Protein AF-A0A0K2U8S5-F1 (afdb_monomer_lite)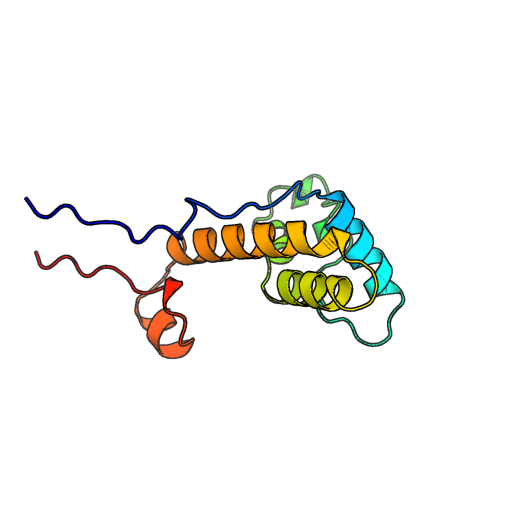

Foldseek 3Di:
DDPPPDPQPCPPDDPLDDADLVLLVVLQVVQVPDPDALLVVRHVCLSDPDPVCPPPPVSVCSSLDPSSLVSLVVVCVVPVVVSPSNSVVSVSVNLNCLLVVLPDCVVCVVVVDPSNHDDDDDD

Organism: Lepeophtheirus salmonis (NCBI:txid72036)

Radius of gyration: 16.68 Å; chains: 1; bounding box: 42×38×39 Å

Secondary structure (DSSP, 8-state):
-----------SS-------HHHHHHHHHHHHTSSS-TTTT--HHHHS--GGGTT-HHHHHHHT-HHHHHHHHHHHHTT-GGGHHHHHHHHHHHHHHHHHT---THHHHHHT-GGG-------

Sequence (123 aa):
MVTGMLLLPRFRSQNMGSPKFAHIRELCNIEITKRTNIARLLTEKCLAPTPLKRTSVQLANVVFHESTEASLEWYADHGYPHLYQTALFIRLIREWWNCLNVKQLIAVVRLRDPSREAISGKS

Structure (mmCIF, N/CA/C/O backbone):
data_AF-A0A0K2U8S5-F1
#
_entry.id   AF-A0A0K2U8S5-F1
#
loop_
_atom_site.group_PDB
_atom_site.id
_atom_site.type_symbol
_atom_site.label_atom_id
_atom_site.label_alt_id
_atom_site.label_comp_id
_atom_site.label_asym_id
_atom_site.label_entity_id
_atom_site.label_seq_id
_atom_site.pdbx_PDB_ins_code
_atom_site.Cartn_x
_atom_site.Cartn_y
_atom_site.Cartn_z
_atom_site.occupancy
_atom_site.B_iso_or_equiv
_atom_site.auth_seq_id
_atom_site.auth_comp_id
_atom_site.auth_asym_id
_atom_site.auth_atom_id
_atom_site.pdbx_PDB_model_num
ATOM 1 N N . MET A 1 1 ? -27.175 -24.119 21.659 1.00 31.67 1 MET A N 1
ATOM 2 C CA . MET A 1 1 ? -25.925 -23.335 21.5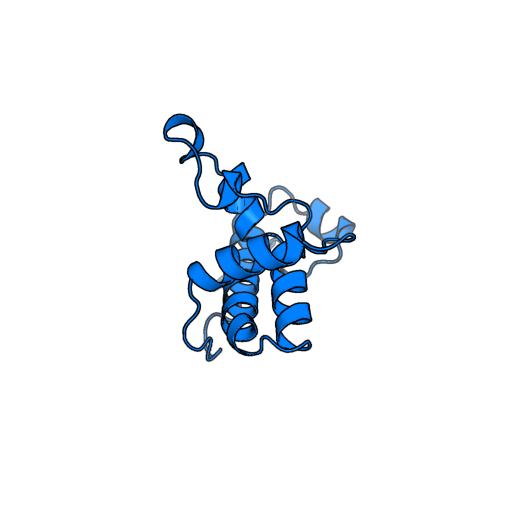67 1.00 31.67 1 MET A CA 1
ATOM 3 C C . MET A 1 1 ? -25.586 -23.193 20.094 1.00 31.67 1 MET A C 1
ATOM 5 O O . MET A 1 1 ? -25.200 -24.178 19.483 1.00 31.67 1 MET A O 1
ATOM 9 N N . VAL A 1 2 ? -25.838 -22.029 19.493 1.00 32.09 2 VAL A N 1
ATOM 10 C CA . VAL A 1 2 ? -25.462 -21.772 18.096 1.00 32.09 2 VAL A CA 1
ATOM 11 C C . VAL A 1 2 ? -24.087 -21.128 18.134 1.00 32.09 2 VAL A C 1
ATOM 13 O O . VAL A 1 2 ? -23.947 -19.976 18.534 1.00 32.09 2 VAL A O 1
ATOM 16 N N . THR A 1 3 ? -23.064 -21.897 17.780 1.00 34.47 3 THR A N 1
ATOM 17 C CA . THR A 1 3 ? -21.730 -21.362 17.516 1.00 34.47 3 THR A CA 1
ATOM 18 C C . THR A 1 3 ? -21.852 -20.466 16.289 1.00 34.47 3 THR A C 1
ATOM 20 O O . THR A 1 3 ? -21.865 -20.951 15.160 1.00 34.47 3 THR A O 1
ATOM 23 N N . GLY A 1 4 ? -22.028 -19.161 16.511 1.00 34.69 4 GLY A N 1
ATOM 24 C CA . GLY A 1 4 ? -21.972 -18.140 15.471 1.00 34.69 4 GLY A CA 1
ATOM 25 C C . GLY A 1 4 ? -20.573 -18.136 14.874 1.00 34.69 4 GLY A C 1
ATOM 26 O O . GLY A 1 4 ? -19.665 -17.487 15.384 1.00 34.69 4 GLY A O 1
ATOM 27 N N . MET A 1 5 ? -20.382 -18.941 13.835 1.00 39.75 5 MET A N 1
ATOM 28 C CA . MET A 1 5 ? -19.138 -19.019 13.096 1.00 39.75 5 MET A CA 1
ATOM 29 C C . MET A 1 5 ? -19.006 -17.710 12.322 1.00 39.75 5 MET A C 1
ATOM 31 O O . MET A 1 5 ? -19.614 -17.533 11.271 1.00 39.75 5 MET A O 1
ATOM 35 N N . LEU A 1 6 ? -18.244 -16.767 12.880 1.00 43.84 6 LEU A N 1
ATOM 36 C CA . LEU A 1 6 ? -17.680 -15.663 12.116 1.00 43.84 6 LEU A CA 1
ATOM 37 C C . LEU A 1 6 ? -17.048 -16.296 10.871 1.00 43.84 6 LEU A C 1
ATOM 39 O O . LEU A 1 6 ? -16.080 -17.052 10.998 1.00 43.84 6 LEU A O 1
ATOM 43 N N . LEU A 1 7 ? -17.601 -16.030 9.684 1.00 49.72 7 LEU A N 1
ATOM 44 C CA . LEU A 1 7 ? -16.909 -16.263 8.419 1.00 49.72 7 LEU A CA 1
ATOM 45 C C . LEU A 1 7 ? -15.764 -15.251 8.369 1.00 49.72 7 LEU A C 1
ATOM 47 O O . LEU A 1 7 ? -15.805 -14.250 7.665 1.00 49.72 7 LEU A O 1
ATOM 51 N N . LEU A 1 8 ? -14.753 -15.484 9.205 1.00 52.97 8 LEU A N 1
ATOM 52 C CA . LEU A 1 8 ? -13.454 -14.872 9.045 1.00 52.97 8 LEU A CA 1
ATOM 53 C C . LEU A 1 8 ? -13.046 -15.132 7.587 1.00 52.97 8 LEU A C 1
ATOM 55 O O . LEU A 1 8 ? -13.291 -16.247 7.099 1.00 52.97 8 LEU A O 1
ATOM 59 N N . PRO A 1 9 ? -12.420 -14.160 6.897 1.00 56.06 9 PRO A N 1
ATOM 60 C CA . PRO A 1 9 ? -11.687 -14.436 5.669 1.00 56.06 9 PRO A CA 1
ATOM 61 C C . PRO A 1 9 ? -10.944 -15.764 5.816 1.00 56.06 9 PRO A C 1
ATOM 63 O O . PRO A 1 9 ? -10.528 -16.112 6.929 1.00 56.06 9 PRO A O 1
ATOM 66 N N . ARG A 1 10 ? -10.798 -16.545 4.741 1.00 58.22 10 ARG A N 1
ATOM 67 C CA . ARG A 1 10 ? -10.053 -17.816 4.786 1.00 58.22 10 ARG A CA 1
ATOM 68 C C . ARG A 1 10 ? -8.552 -17.534 5.010 1.00 58.22 10 ARG A C 1
ATOM 70 O O . ARG A 1 10 ? -7.726 -17.817 4.158 1.00 58.22 10 ARG A O 1
ATOM 77 N N . PHE A 1 11 ? -8.188 -17.008 6.185 1.00 59.62 11 PHE A N 1
ATOM 78 C CA . PHE A 1 11 ? -6.831 -16.759 6.675 1.00 59.62 11 PHE A CA 1
ATOM 79 C C . PHE A 1 11 ? -6.021 -18.046 6.735 1.00 59.62 11 PHE A C 1
ATOM 81 O O . PHE A 1 11 ? -4.794 -18.035 6.696 1.00 59.62 11 PHE A O 1
ATOM 88 N N . ARG A 1 12 ? -6.714 -19.175 6.889 1.00 52.59 12 ARG A N 1
ATOM 89 C CA . ARG A 1 12 ? -6.097 -20.484 6.987 1.00 52.59 12 ARG A CA 1
ATOM 90 C C . ARG A 1 12 ? -5.881 -21.006 5.571 1.00 52.59 12 ARG A C 1
ATOM 92 O O . ARG A 1 12 ? -6.856 -21.341 4.902 1.00 52.59 12 ARG A O 1
ATOM 99 N N . SER A 1 13 ? -4.605 -21.118 5.187 1.00 57.03 13 SER A N 1
ATOM 100 C CA . SER A 1 13 ? -4.019 -21.932 4.094 1.00 57.03 13 SER A CA 1
ATOM 101 C C . SER A 1 13 ? -3.397 -21.194 2.900 1.00 57.03 13 SER A C 1
ATOM 103 O O . SER A 1 13 ? -2.851 -21.869 2.032 1.00 57.03 13 SER A O 1
ATOM 105 N N . GLN A 1 14 ? -3.415 -19.859 2.817 1.00 65.38 14 GLN A N 1
ATOM 106 C CA . GLN A 1 14 ? -2.718 -19.180 1.713 1.00 65.38 14 GLN A CA 1
ATOM 107 C C . GLN A 1 14 ? -1.223 -19.027 2.010 1.00 65.38 14 GLN A C 1
ATOM 109 O O . GLN A 1 14 ? -0.829 -18.338 2.951 1.00 65.38 14 GLN A O 1
ATOM 114 N N . ASN A 1 15 ? -0.383 -19.657 1.186 1.00 72.62 15 ASN A N 1
ATOM 115 C CA . ASN A 1 15 ? 1.045 -19.369 1.160 1.00 72.62 15 ASN A CA 1
ATOM 116 C C . ASN A 1 15 ? 1.243 -17.977 0.544 1.00 72.62 15 ASN A C 1
ATOM 118 O O . ASN A 1 15 ? 1.210 -17.814 -0.671 1.00 72.62 15 ASN A O 1
ATOM 122 N N . MET A 1 16 ? 1.396 -16.970 1.402 1.00 72.81 16 MET A N 1
ATOM 123 C CA . MET A 1 16 ? 1.578 -15.573 0.997 1.00 72.81 16 MET A CA 1
ATOM 124 C C . MET A 1 16 ? 3.040 -15.218 0.711 1.00 72.81 16 MET A C 1
ATOM 126 O O . MET A 1 16 ? 3.341 -14.045 0.529 1.00 72.81 16 MET A O 1
ATOM 130 N N . GLY A 1 17 ? 3.961 -16.187 0.691 1.00 83.94 17 GLY A N 1
ATOM 131 C CA . GLY A 1 17 ? 5.384 -15.915 0.493 1.00 83.94 17 GLY A CA 1
ATOM 132 C C . GLY A 1 17 ? 5.946 -14.943 1.539 1.00 83.94 17 GLY A C 1
ATOM 133 O O . GLY A 1 17 ? 5.745 -15.115 2.740 1.00 83.94 17 GLY A O 1
ATOM 134 N N . SER A 1 18 ? 6.663 -13.917 1.078 1.00 89.62 18 SER A N 1
ATOM 135 C CA . SER A 1 18 ? 7.288 -12.874 1.899 1.00 89.62 18 SER A CA 1
ATOM 136 C C . SER A 1 18 ? 6.844 -11.479 1.428 1.00 89.62 18 SER A C 1
ATOM 138 O O . SER A 1 18 ? 7.574 -10.806 0.691 1.00 89.62 18 SER A O 1
ATOM 140 N N . PRO A 1 19 ? 5.641 -11.012 1.815 1.00 92.25 19 PRO A N 1
ATOM 141 C CA . PRO A 1 19 ? 5.187 -9.670 1.476 1.00 92.25 19 PRO A CA 1
ATOM 142 C C . PRO A 1 19 ? 6.078 -8.624 2.152 1.00 92.25 19 PRO A C 1
ATOM 144 O O . PRO A 1 19 ? 6.407 -8.731 3.334 1.00 92.25 19 PRO A O 1
ATOM 147 N N . LYS A 1 20 ? 6.479 -7.592 1.402 1.00 95.19 20 LYS A N 1
ATOM 148 C CA . LYS A 1 20 ? 7.373 -6.536 1.895 1.00 95.19 20 LYS A CA 1
ATOM 149 C C . LYS A 1 20 ? 6.775 -5.175 1.614 1.00 95.19 20 LYS A C 1
ATOM 151 O O . LYS A 1 20 ? 6.344 -4.889 0.503 1.00 95.19 20 LYS A O 1
ATOM 156 N N . PHE A 1 21 ? 6.870 -4.280 2.593 1.00 94.31 21 PHE A N 1
ATOM 157 C CA . PHE A 1 21 ? 6.475 -2.883 2.403 1.00 94.31 21 PHE A CA 1
ATOM 158 C C . PHE A 1 21 ? 7.288 -2.184 1.296 1.00 94.31 21 PHE A C 1
ATOM 160 O O . PHE A 1 21 ? 6.793 -1.271 0.639 1.00 94.31 21 PHE A O 1
ATOM 167 N N . ALA A 1 22 ? 8.520 -2.644 1.050 1.00 95.94 22 ALA A N 1
ATOM 168 C CA . ALA A 1 22 ? 9.362 -2.166 -0.044 1.00 95.94 22 ALA A CA 1
ATOM 169 C C . ALA A 1 22 ? 8.693 -2.316 -1.424 1.00 95.94 22 ALA A C 1
ATOM 171 O O . ALA A 1 22 ? 8.830 -1.417 -2.245 1.00 95.94 22 ALA A O 1
ATOM 172 N N . HIS A 1 23 ? 7.903 -3.372 -1.644 1.00 96.19 23 HIS A N 1
ATOM 173 C CA . HIS A 1 23 ? 7.178 -3.597 -2.900 1.00 96.19 23 HIS A CA 1
ATOM 174 C C . HIS A 1 23 ? 6.133 -2.505 -3.172 1.00 96.19 23 HIS A C 1
ATOM 176 O O . HIS A 1 23 ? 5.927 -2.103 -4.310 1.00 96.19 23 HIS A O 1
ATOM 182 N N . ILE A 1 24 ? 5.506 -1.962 -2.123 1.00 95.69 24 ILE A N 1
ATOM 183 C CA . ILE A 1 24 ? 4.529 -0.870 -2.256 1.00 95.69 24 ILE A CA 1
ATOM 184 C C . ILE A 1 24 ? 5.241 0.449 -2.598 1.00 95.69 24 ILE A C 1
ATOM 186 O O . ILE A 1 24 ? 4.726 1.259 -3.368 1.00 95.69 24 ILE A O 1
ATOM 190 N N . ARG A 1 25 ? 6.452 0.666 -2.063 1.00 95.75 25 ARG A N 1
ATOM 191 C CA . ARG A 1 25 ? 7.286 1.816 -2.456 1.00 95.75 25 ARG A CA 1
ATOM 192 C C . ARG A 1 25 ? 7.738 1.707 -3.906 1.00 95.75 25 ARG A C 1
ATOM 194 O O . ARG A 1 25 ? 7.666 2.689 -4.635 1.00 95.75 25 ARG A O 1
ATOM 201 N N . GLU A 1 26 ? 8.174 0.519 -4.311 1.00 95.31 26 GLU A N 1
ATOM 202 C CA . GLU A 1 26 ? 8.549 0.215 -5.691 1.00 95.31 26 GLU A CA 1
ATOM 203 C C . GLU A 1 26 ? 7.383 0.485 -6.647 1.00 95.31 26 GLU A C 1
ATOM 205 O O . GLU A 1 26 ? 7.546 1.256 -7.589 1.00 95.31 26 GLU A O 1
ATOM 210 N N . LEU A 1 27 ? 6.189 -0.033 -6.343 1.00 95.31 27 LEU A N 1
ATOM 211 C CA . LEU A 1 27 ? 4.967 0.239 -7.100 1.00 95.31 27 LEU A CA 1
ATOM 212 C C . LEU A 1 27 ? 4.693 1.738 -7.250 1.00 95.31 27 LEU A C 1
ATOM 214 O O . LEU A 1 27 ? 4.448 2.217 -8.355 1.00 95.31 27 LEU A O 1
ATOM 218 N N . CYS A 1 28 ? 4.754 2.485 -6.144 1.00 94.50 28 CYS A N 1
ATOM 219 C CA . CYS A 1 28 ? 4.525 3.926 -6.160 1.00 94.50 28 CYS A CA 1
ATOM 220 C C . CYS A 1 28 ? 5.524 4.636 -7.083 1.00 94.50 28 CYS A C 1
ATOM 222 O O . CYS A 1 28 ? 5.133 5.517 -7.843 1.00 94.50 28 CYS A O 1
ATOM 224 N N . ASN A 1 29 ? 6.796 4.232 -7.066 1.00 93.50 29 ASN A N 1
ATOM 225 C CA . ASN A 1 29 ? 7.816 4.795 -7.948 1.00 93.50 29 ASN A CA 1
ATOM 226 C C . ASN A 1 29 ? 7.565 4.446 -9.419 1.00 93.50 29 ASN A C 1
ATOM 228 O O . ASN A 1 29 ? 7.710 5.314 -10.279 1.00 93.50 29 ASN A O 1
ATOM 232 N N . ILE A 1 30 ? 7.156 3.207 -9.714 1.00 92.00 30 ILE A N 1
ATOM 233 C CA . ILE A 1 30 ? 6.806 2.788 -11.075 1.00 92.00 30 ILE A CA 1
ATOM 234 C C . ILE A 1 30 ? 5.644 3.642 -11.591 1.00 92.00 30 ILE A C 1
ATOM 236 O O . ILE A 1 30 ? 5.759 4.252 -12.654 1.00 92.00 30 ILE A O 1
ATOM 240 N N . GLU A 1 31 ? 4.553 3.753 -10.832 1.00 90.62 31 GLU A N 1
ATOM 241 C CA . GLU A 1 31 ? 3.368 4.500 -11.259 1.00 90.62 31 GLU A CA 1
ATOM 242 C C . GLU A 1 31 ? 3.607 6.010 -11.376 1.00 90.62 31 GLU A C 1
ATOM 244 O O . GLU A 1 31 ? 3.045 6.634 -12.268 1.00 90.62 31 GLU A O 1
ATOM 249 N N . ILE A 1 32 ? 4.472 6.621 -10.559 1.00 87.75 32 ILE A N 1
ATOM 250 C CA . ILE A 1 32 ? 4.813 8.052 -10.705 1.00 87.75 32 ILE A CA 1
ATOM 251 C C . ILE A 1 32 ? 5.374 8.363 -12.101 1.00 87.75 32 ILE A C 1
ATOM 253 O O . ILE A 1 32 ? 5.149 9.450 -12.630 1.00 87.75 32 ILE A O 1
ATOM 257 N N . THR A 1 33 ? 6.081 7.413 -12.718 1.00 83.75 33 THR A N 1
ATOM 258 C CA . THR A 1 33 ? 6.666 7.594 -14.057 1.00 83.75 33 THR A CA 1
ATOM 259 C C . THR A 1 33 ? 5.687 7.322 -15.202 1.00 83.75 33 THR A C 1
ATOM 261 O O . THR A 1 33 ? 5.998 7.609 -16.360 1.00 83.75 33 THR A O 1
ATOM 264 N N . LYS A 1 34 ? 4.505 6.762 -14.917 1.00 83.50 34 LYS A N 1
ATOM 265 C CA . LYS A 1 34 ? 3.508 6.402 -15.930 1.00 83.50 34 LYS A CA 1
ATOM 266 C C . LYS A 1 34 ? 2.483 7.518 -16.111 1.00 83.50 34 LYS A C 1
ATOM 268 O O . LYS A 1 34 ? 2.197 8.310 -15.223 1.00 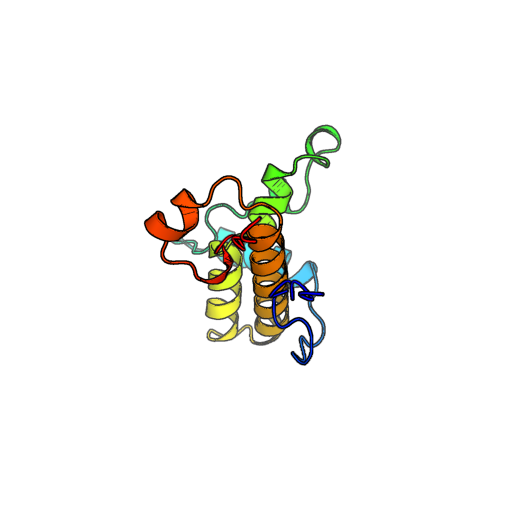83.50 34 LYS A O 1
ATOM 273 N N . ARG A 1 35 ? 1.913 7.578 -17.317 1.00 76.31 35 ARG A N 1
ATOM 274 C CA . ARG A 1 35 ? 0.869 8.553 -17.671 1.00 76.31 35 ARG A CA 1
ATOM 275 C C . ARG A 1 35 ? -0.500 8.180 -17.090 1.00 76.31 35 ARG A C 1
ATOM 277 O O . ARG A 1 35 ? -1.353 9.045 -16.922 1.00 76.31 35 ARG A O 1
ATOM 284 N N . THR A 1 36 ? -0.712 6.895 -16.825 1.00 80.00 36 THR A N 1
ATOM 285 C CA . THR A 1 36 ? -1.955 6.324 -16.303 1.00 80.00 36 THR A CA 1
ATOM 286 C C . THR A 1 36 ? -1.621 5.384 -15.158 1.00 80.00 36 THR A C 1
ATOM 288 O O . THR A 1 36 ? -0.865 4.431 -15.352 1.00 80.00 36 THR A O 1
ATOM 291 N N . ASN A 1 37 ? -2.204 5.650 -13.989 1.00 86.56 37 ASN A N 1
ATOM 292 C CA . ASN A 1 37 ? -1.864 4.973 -12.741 1.00 86.56 37 ASN A CA 1
ATOM 293 C C . ASN A 1 37 ? -3.083 4.193 -12.261 1.00 86.56 37 ASN A C 1
ATOM 295 O O . ASN A 1 37 ? -4.175 4.762 -12.158 1.00 86.56 37 ASN A O 1
ATOM 299 N N . ILE A 1 38 ? -2.896 2.909 -11.970 1.00 89.44 38 ILE A N 1
ATOM 300 C CA . ILE A 1 38 ? -3.957 2.031 -11.477 1.00 89.44 38 ILE A CA 1
ATOM 301 C C . ILE A 1 38 ? -4.223 2.384 -10.008 1.00 89.44 38 ILE A C 1
ATOM 303 O O . ILE A 1 38 ? -5.366 2.632 -9.621 1.00 89.44 38 ILE A O 1
ATOM 307 N N . ALA A 1 39 ? -3.169 2.551 -9.204 1.00 90.31 39 ALA A N 1
ATOM 308 C CA . ALA A 1 39 ? -3.252 2.954 -7.804 1.00 90.31 39 ALA A CA 1
ATOM 309 C C . ALA A 1 39 ? -3.190 4.483 -7.627 1.00 90.31 39 ALA A C 1
ATOM 311 O O . ALA A 1 39 ? -2.413 5.004 -6.835 1.00 90.31 39 ALA A O 1
ATOM 312 N N . ARG A 1 40 ? -4.084 5.234 -8.291 1.00 87.62 40 ARG A N 1
ATOM 313 C CA . ARG A 1 40 ? -4.100 6.721 -8.289 1.00 87.62 40 ARG A CA 1
ATOM 314 C C . ARG A 1 40 ? -4.091 7.383 -6.899 1.00 87.62 40 ARG A C 1
ATOM 316 O O . ARG A 1 40 ? -3.696 8.539 -6.769 1.00 87.62 40 ARG A O 1
ATOM 323 N N . LEU A 1 41 ? -4.585 6.692 -5.872 1.00 90.31 41 LEU A N 1
ATOM 324 C CA . LEU A 1 41 ? -4.614 7.197 -4.496 1.00 90.31 41 LEU A CA 1
ATOM 325 C C . LEU A 1 41 ? -3.273 7.013 -3.771 1.00 90.31 41 LEU A C 1
ATOM 327 O O . LEU A 1 41 ? -2.981 7.763 -2.837 1.00 90.31 41 LEU A O 1
ATOM 331 N N . LEU A 1 42 ? -2.470 6.031 -4.188 1.00 92.94 42 LEU A N 1
ATOM 332 C CA . LEU A 1 42 ? -1.188 5.711 -3.585 1.00 92.94 42 LEU A CA 1
ATOM 333 C C . LEU A 1 42 ? -0.185 6.815 -3.920 1.00 92.94 42 LEU A C 1
ATOM 335 O O . LEU A 1 42 ? 0.221 7.005 -5.060 1.00 92.94 42 LEU A O 1
ATOM 339 N N . THR A 1 43 ? 0.202 7.566 -2.897 1.00 91.44 43 THR A N 1
ATOM 340 C CA . THR A 1 43 ? 1.183 8.647 -3.015 1.00 91.44 43 THR A CA 1
ATOM 341 C C . THR A 1 43 ? 2.260 8.481 -1.959 1.00 91.44 43 THR A C 1
ATOM 343 O O . THR A 1 43 ? 2.074 7.772 -0.967 1.00 91.44 43 THR A O 1
ATOM 346 N N . GLU A 1 44 ? 3.367 9.205 -2.106 1.00 91.38 44 GLU A N 1
ATOM 347 C CA . GLU A 1 44 ? 4.455 9.204 -1.124 1.00 91.38 44 GLU A CA 1
ATOM 348 C C . GLU A 1 44 ? 3.970 9.547 0.296 1.00 91.38 44 GLU A C 1
ATOM 350 O O . GLU A 1 44 ? 4.430 8.966 1.275 1.00 91.38 44 GLU A O 1
ATOM 355 N N . LYS A 1 45 ? 2.942 10.395 0.422 1.00 91.69 45 LYS A N 1
ATOM 356 C CA . LYS A 1 45 ? 2.325 10.755 1.712 1.00 91.69 45 LYS A CA 1
ATOM 357 C C . LYS A 1 45 ? 1.698 9.561 2.437 1.00 91.69 45 LYS A C 1
ATOM 359 O O . LYS A 1 45 ? 1.584 9.594 3.659 1.00 91.69 45 LYS A O 1
ATOM 364 N N . CYS A 1 46 ? 1.269 8.537 1.702 1.00 91.69 46 CYS A N 1
ATOM 365 C CA . CYS A 1 46 ? 0.745 7.291 2.263 1.00 91.69 46 CYS A CA 1
ATOM 366 C C . CYS A 1 46 ? 1.875 6.381 2.766 1.00 91.69 46 CYS A C 1
ATOM 368 O O . CYS A 1 46 ? 1.676 5.633 3.718 1.00 91.69 46 CYS A O 1
ATOM 370 N N . LEU A 1 47 ? 3.054 6.456 2.141 1.00 92.94 47 LEU A N 1
ATOM 371 C CA . LEU A 1 47 ? 4.211 5.603 2.432 1.00 92.94 47 LEU A CA 1
ATOM 372 C C . LEU A 1 47 ? 5.137 6.187 3.504 1.00 92.94 47 LEU A C 1
ATOM 374 O O . LEU A 1 47 ? 5.759 5.444 4.262 1.00 92.94 47 LEU A O 1
ATOM 378 N N . ALA A 1 48 ? 5.219 7.513 3.554 1.00 92.38 48 ALA A N 1
ATOM 379 C CA . ALA A 1 48 ? 6.010 8.295 4.489 1.00 92.38 48 ALA A CA 1
ATOM 380 C C . ALA A 1 48 ? 5.154 9.451 5.046 1.00 92.38 48 ALA A C 1
ATOM 382 O O . ALA A 1 48 ? 5.351 10.617 4.691 1.00 92.38 48 ALA A O 1
ATOM 383 N N . PRO A 1 49 ? 4.150 9.152 5.894 1.00 91.62 49 PRO A N 1
ATOM 384 C CA . PRO A 1 49 ? 3.317 10.187 6.486 1.00 91.62 49 PRO A CA 1
ATOM 385 C C . PRO A 1 49 ? 4.138 11.079 7.424 1.00 91.62 49 PRO A C 1
ATOM 387 O O . PRO A 1 49 ? 5.018 10.615 8.149 1.00 91.62 49 PRO A O 1
ATOM 390 N N . THR A 1 50 ? 3.805 12.370 7.465 1.00 92.69 50 THR A N 1
ATOM 391 C CA . THR A 1 50 ? 4.396 13.299 8.438 1.00 92.69 50 THR A CA 1
ATOM 392 C C . THR A 1 50 ? 4.024 12.892 9.871 1.00 92.69 50 THR A C 1
ATOM 394 O O . THR A 1 50 ? 2.997 12.233 10.064 1.00 92.69 50 THR A O 1
ATOM 397 N N . PRO A 1 51 ? 4.775 13.315 10.908 1.00 93.25 51 PRO A N 1
ATOM 398 C CA . PRO A 1 51 ? 4.482 12.944 12.296 1.00 93.25 51 PRO A CA 1
ATOM 399 C C . PRO A 1 51 ? 3.029 13.209 12.716 1.00 93.25 51 PRO A C 1
ATOM 401 O O . PRO A 1 51 ? 2.403 12.358 13.343 1.00 93.25 51 PRO A O 1
ATOM 404 N N . LEU A 1 52 ? 2.461 14.337 12.277 1.00 91.19 52 LEU A N 1
ATOM 405 C CA . LEU A 1 52 ? 1.064 14.710 12.533 1.00 91.19 52 LEU A CA 1
ATOM 406 C C . LEU A 1 52 ? 0.048 13.804 11.823 1.00 91.19 52 LEU A C 1
ATOM 408 O O . LEU A 1 52 ? -1.079 13.657 12.283 1.00 91.19 52 LEU A O 1
ATOM 412 N N . LYS A 1 53 ? 0.426 13.206 10.689 1.00 90.25 53 LYS A N 1
ATOM 413 C CA . LYS A 1 53 ? -0.444 12.351 9.874 1.00 90.25 53 LYS A CA 1
ATOM 414 C C . LYS A 1 53 ? -0.184 10.857 10.066 1.00 90.25 53 LYS A C 1
ATOM 416 O O . LYS A 1 53 ? -0.919 10.059 9.489 1.00 90.25 53 LYS A O 1
ATOM 421 N N . ARG A 1 54 ? 0.796 10.454 10.887 1.00 90.81 54 ARG A N 1
ATOM 422 C CA . ARG A 1 54 ? 1.154 9.035 11.092 1.00 90.81 54 ARG A CA 1
ATOM 423 C C . ARG A 1 54 ? 0.002 8.190 11.642 1.00 90.81 54 ARG A C 1
ATOM 425 O O . ARG A 1 54 ? -0.047 6.994 11.403 1.00 90.81 54 ARG A O 1
ATOM 432 N N . THR A 1 55 ? -0.913 8.811 12.385 1.00 92.62 55 THR A N 1
ATOM 433 C CA . THR A 1 55 ? -2.100 8.170 12.974 1.00 92.62 55 THR A CA 1
ATOM 434 C C . THR A 1 55 ? -3.328 8.253 12.065 1.00 92.62 55 THR A C 1
ATOM 436 O O . THR A 1 55 ? -4.424 7.852 12.455 1.00 92.62 55 THR A O 1
ATOM 439 N N . SER A 1 56 ? -3.179 8.777 10.844 1.00 94.25 56 SER A N 1
ATOM 440 C CA . SER A 1 56 ? -4.285 8.896 9.903 1.00 94.25 56 SER A CA 1
ATOM 441 C C . SER A 1 56 ? -4.682 7.526 9.358 1.00 94.25 56 SER A C 1
ATOM 443 O O . SER A 1 56 ? -4.022 6.968 8.481 1.00 94.25 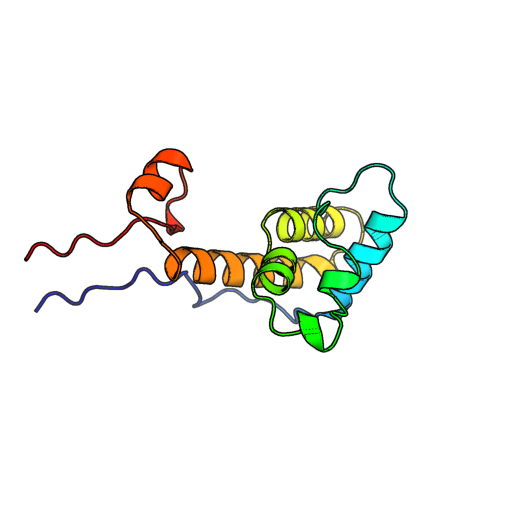56 SER A O 1
ATOM 445 N N . VAL A 1 57 ? -5.832 7.030 9.817 1.00 91.06 57 VAL A N 1
ATOM 446 C CA . VAL A 1 57 ? -6.454 5.806 9.288 1.00 91.06 57 VAL A CA 1
ATOM 447 C C . VAL A 1 57 ? -6.710 5.925 7.787 1.00 91.06 57 VAL A C 1
ATOM 449 O O . VAL A 1 57 ? -6.574 4.946 7.068 1.00 91.06 57 VAL A O 1
ATOM 452 N N . GLN A 1 58 ? -7.024 7.125 7.290 1.00 91.62 58 GLN A N 1
ATOM 453 C CA . GLN A 1 58 ? -7.250 7.350 5.861 1.00 91.62 58 GLN A CA 1
ATOM 454 C C . GLN A 1 58 ? -5.994 7.069 5.027 1.00 91.62 58 GLN A C 1
ATOM 456 O O . GLN A 1 58 ? -6.088 6.397 4.005 1.00 91.62 58 GLN A O 1
ATOM 461 N N . LEU A 1 59 ? -4.816 7.520 5.473 1.00 93.75 59 LEU A N 1
ATOM 462 C CA . LEU A 1 59 ? -3.564 7.253 4.755 1.00 93.75 59 LEU A CA 1
ATOM 463 C C . LEU A 1 59 ? -3.205 5.766 4.770 1.00 93.75 59 LEU A C 1
ATOM 465 O O . LEU A 1 59 ? -2.835 5.227 3.730 1.00 93.75 59 LEU A O 1
ATOM 469 N N . ALA A 1 60 ? -3.381 5.094 5.910 1.00 93.31 60 ALA A N 1
ATOM 470 C CA . ALA A 1 60 ? -3.189 3.648 5.998 1.00 93.31 60 ALA A CA 1
ATOM 471 C C . ALA A 1 60 ? -4.188 2.891 5.106 1.00 93.31 60 ALA A C 1
ATOM 473 O O . ALA A 1 60 ? -3.816 1.961 4.398 1.00 93.31 60 ALA A O 1
ATOM 474 N N . ASN A 1 61 ? -5.449 3.326 5.074 1.00 93.12 61 ASN A N 1
ATOM 475 C CA . ASN A 1 61 ? -6.494 2.695 4.275 1.00 93.12 61 ASN A CA 1
ATOM 476 C C . ASN A 1 61 ? -6.186 2.735 2.771 1.00 93.12 61 ASN A C 1
ATOM 478 O O . ASN A 1 61 ? -6.519 1.786 2.068 1.00 93.12 61 ASN A O 1
ATOM 482 N N . VAL A 1 62 ? -5.531 3.795 2.290 1.00 94.31 62 VAL A N 1
ATOM 483 C CA . VAL A 1 62 ? -5.090 3.910 0.892 1.00 94.31 62 VAL A CA 1
ATOM 484 C C . VAL A 1 62 ? -4.025 2.870 0.536 1.00 94.31 62 VAL A C 1
ATOM 486 O O . VAL A 1 62 ? -4.082 2.290 -0.547 1.00 94.31 62 VAL A O 1
ATOM 489 N N . VAL A 1 63 ? -3.082 2.588 1.441 1.00 95.12 63 VAL A N 1
ATOM 490 C CA . VAL A 1 63 ? -2.045 1.562 1.216 1.00 95.12 63 VAL A CA 1
ATOM 491 C C . VAL A 1 63 ? -2.687 0.210 0.927 1.00 95.12 63 VAL A C 1
ATOM 493 O O . VAL A 1 63 ? -2.282 -0.473 -0.004 1.00 95.12 63 VAL A O 1
ATOM 496 N N . PHE A 1 64 ? -3.736 -0.142 1.667 1.00 94.25 64 PHE A N 1
ATOM 497 C CA . PHE A 1 64 ? -4.430 -1.415 1.499 1.00 94.25 64 PHE A CA 1
ATOM 498 C C . PHE A 1 64 ? -5.607 -1.350 0.511 1.00 94.25 64 PHE A C 1
ATOM 500 O O . PHE A 1 64 ? -6.479 -2.207 0.573 1.00 94.25 64 PHE A O 1
ATOM 507 N N . HIS A 1 65 ? -5.757 -0.286 -0.279 1.00 93.75 65 HIS A N 1
ATOM 508 C CA . HIS A 1 65 ? -6.937 -0.085 -1.128 1.00 93.75 65 HIS A CA 1
ATOM 509 C C . HIS A 1 65 ? -6.981 -1.087 -2.296 1.00 93.75 65 HIS A C 1
ATOM 511 O O . HIS A 1 65 ? -5.935 -1.501 -2.788 1.00 93.75 65 HIS A O 1
ATOM 517 N N . GLU A 1 66 ? -8.180 -1.413 -2.790 1.00 91.62 66 GLU A N 1
ATOM 518 C CA . GLU A 1 66 ? -8.399 -2.349 -3.914 1.00 91.62 66 GLU A CA 1
ATOM 519 C C . GLU A 1 66 ? -7.625 -1.936 -5.178 1.00 91.62 66 GLU A C 1
ATOM 521 O O . GLU A 1 66 ? -7.083 -2.767 -5.895 1.00 91.62 66 GLU A O 1
ATOM 526 N N . SER A 1 67 ? -7.479 -0.630 -5.424 1.00 94.62 67 SER A N 1
ATOM 527 C CA . SER A 1 67 ? -6.654 -0.128 -6.534 1.00 94.62 67 SER A CA 1
ATOM 528 C C . SER A 1 67 ? -5.162 -0.439 -6.369 1.00 94.62 67 SER A C 1
ATOM 530 O O . SER A 1 67 ? -4.457 -0.606 -7.358 1.00 94.62 67 SER A O 1
ATOM 532 N N . THR A 1 68 ? -4.668 -0.472 -5.128 1.00 95.75 68 THR A N 1
ATOM 533 C CA . THR A 1 68 ? -3.270 -0.800 -4.821 1.00 95.75 68 THR A CA 1
ATOM 534 C C . THR A 1 68 ? -3.027 -2.293 -4.998 1.00 95.75 68 THR A C 1
ATOM 536 O O . THR A 1 68 ? -2.023 -2.673 -5.589 1.00 95.75 68 THR A O 1
ATOM 539 N N . GLU A 1 69 ? -3.970 -3.130 -4.556 1.00 95.56 69 GLU A N 1
ATOM 540 C CA . GLU A 1 69 ? -3.979 -4.570 -4.844 1.00 95.56 69 GLU A CA 1
ATOM 541 C C . GLU A 1 69 ? -3.952 -4.836 -6.355 1.00 95.56 69 GLU A C 1
ATOM 543 O O . GLU A 1 69 ? -3.031 -5.492 -6.836 1.00 95.56 69 GLU A O 1
ATOM 548 N N . ALA A 1 70 ? -4.903 -4.264 -7.101 1.00 95.38 70 ALA A N 1
ATOM 549 C CA . ALA A 1 70 ? -5.022 -4.460 -8.544 1.00 95.38 70 ALA A CA 1
ATOM 550 C C . ALA A 1 70 ? -3.772 -3.994 -9.302 1.00 95.38 70 ALA A C 1
ATOM 552 O O . ALA A 1 70 ? -3.365 -4.616 -10.278 1.00 95.38 70 ALA A O 1
ATOM 553 N N . SER A 1 71 ? -3.140 -2.908 -8.848 1.00 95.75 71 SER A N 1
ATOM 554 C CA . SER A 1 71 ? -1.882 -2.442 -9.429 1.00 95.75 71 SER A CA 1
ATOM 555 C C . SER A 1 71 ? -0.742 -3.434 -9.169 1.00 95.75 71 SER A C 1
ATOM 557 O O . SER A 1 71 ? -0.039 -3.808 -10.105 1.00 95.75 71 SER A O 1
ATOM 559 N N . LEU A 1 72 ? -0.583 -3.937 -7.936 1.00 96.38 72 LEU A N 1
ATOM 560 C CA . LEU A 1 72 ? 0.433 -4.956 -7.632 1.00 96.38 72 LEU A CA 1
ATOM 561 C C . LEU A 1 72 ? 0.235 -6.237 -8.446 1.00 96.38 72 LEU A C 1
ATOM 563 O O . LEU A 1 72 ? 1.218 -6.794 -8.926 1.00 96.38 72 LEU A O 1
ATOM 567 N N . GLU A 1 73 ? -1.008 -6.698 -8.588 1.00 96.25 73 GLU A N 1
ATOM 568 C CA . GLU A 1 73 ? -1.349 -7.874 -9.393 1.00 96.25 73 GLU A CA 1
ATOM 569 C C . GLU A 1 73 ? -1.013 -7.637 -10.870 1.00 96.25 73 GLU A C 1
ATOM 571 O O . GLU A 1 73 ? -0.293 -8.428 -11.474 1.00 96.25 73 GLU A O 1
ATOM 576 N N . TR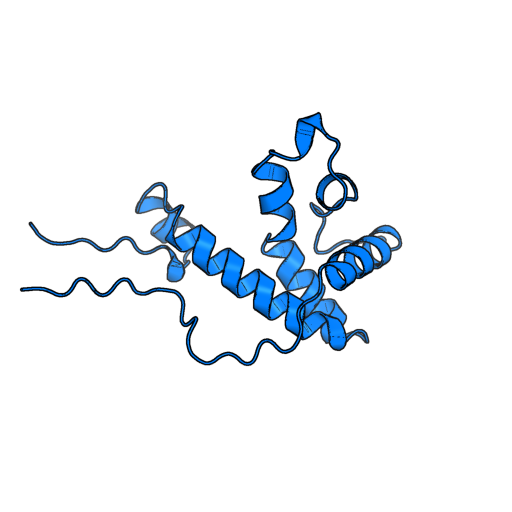P A 1 74 ? -1.405 -6.484 -11.420 1.00 95.94 74 TRP A N 1
ATOM 577 C CA . TRP A 1 74 ? -1.089 -6.135 -12.802 1.00 95.94 74 TRP A CA 1
ATOM 578 C C . TRP A 1 74 ? 0.421 -6.099 -13.055 1.00 95.94 74 TRP A C 1
ATOM 580 O O . TRP A 1 74 ? 0.900 -6.723 -13.997 1.00 95.94 74 TRP A O 1
ATOM 590 N N . TYR A 1 75 ? 1.206 -5.419 -12.215 1.00 95.44 75 TYR A N 1
ATOM 591 C CA . TYR A 1 75 ? 2.660 -5.362 -12.409 1.00 95.44 75 TYR A CA 1
ATOM 592 C C . TYR A 1 75 ? 3.346 -6.706 -12.159 1.00 95.44 75 TYR A C 1
ATOM 594 O O . TYR A 1 75 ? 4.366 -6.982 -12.796 1.00 95.44 75 TYR A O 1
ATOM 602 N N . ALA A 1 76 ? 2.787 -7.560 -11.298 1.00 96.00 76 ALA A N 1
ATOM 603 C CA . ALA A 1 76 ? 3.275 -8.924 -11.140 1.00 96.00 76 ALA A CA 1
ATOM 604 C C . ALA A 1 76 ? 3.204 -9.716 -12.449 1.00 96.00 76 ALA A C 1
ATOM 606 O O . ALA A 1 76 ? 4.188 -10.359 -12.821 1.00 96.00 76 ALA A O 1
ATOM 607 N N . ASP A 1 77 ? 2.104 -9.571 -13.187 1.00 96.56 77 ASP A N 1
ATOM 608 C CA . ASP A 1 77 ? 1.915 -10.197 -14.499 1.00 96.56 77 ASP A CA 1
ATOM 609 C C . ASP A 1 77 ? 2.731 -9.517 -15.617 1.00 96.56 77 ASP A C 1
ATOM 611 O O . ASP A 1 77 ? 2.963 -10.107 -16.671 1.00 96.56 77 ASP A O 1
ATOM 615 N N . HIS A 1 78 ? 3.212 -8.289 -15.390 1.00 94.69 78 HIS A N 1
ATOM 616 C CA . HIS A 1 78 ? 3.909 -7.458 -16.382 1.00 94.69 78 HIS A CA 1
ATOM 617 C C . HIS A 1 78 ? 5.370 -7.164 -16.000 1.00 94.69 78 HIS A C 1
ATOM 619 O O . HIS A 1 78 ? 5.860 -6.044 -16.154 1.00 94.69 78 HIS A O 1
ATOM 625 N N . GLY A 1 79 ? 6.087 -8.186 -15.524 1.00 93.56 79 GLY A N 1
ATOM 626 C CA . GLY A 1 79 ? 7.547 -8.147 -15.366 1.00 93.56 79 GLY A CA 1
ATOM 627 C C . GLY A 1 79 ? 8.065 -7.926 -13.944 1.00 93.56 79 GLY A C 1
ATOM 628 O O . GLY A 1 79 ? 9.279 -7.893 -13.758 1.00 93.56 79 GLY A O 1
ATOM 629 N N . TYR A 1 80 ? 7.185 -7.839 -12.941 1.00 95.62 80 TYR A N 1
ATOM 630 C CA . TYR A 1 80 ? 7.557 -7.688 -11.527 1.00 95.62 80 TYR A CA 1
ATOM 631 C C . TYR A 1 80 ? 6.936 -8.787 -10.641 1.00 95.62 80 TYR A C 1
ATOM 633 O O . TYR A 1 80 ? 6.232 -8.481 -9.674 1.00 95.62 80 TYR A O 1
ATOM 641 N N . PRO A 1 81 ? 7.171 -10.084 -10.923 1.00 95.00 81 PRO A N 1
ATOM 642 C CA . PRO A 1 81 ? 6.448 -11.195 -10.289 1.00 95.00 81 PRO A CA 1
ATOM 643 C C . PRO A 1 81 ? 6.583 -11.234 -8.757 1.00 95.00 81 PRO A C 1
ATOM 645 O O . PRO A 1 81 ? 5.703 -11.736 -8.058 1.00 95.00 81 PRO A O 1
ATOM 648 N N . HIS A 1 82 ? 7.653 -10.658 -8.198 1.00 94.56 82 HIS A N 1
ATOM 649 C CA . HIS A 1 82 ? 7.861 -10.551 -6.750 1.00 94.56 82 HIS A CA 1
ATOM 650 C C . HIS A 1 82 ? 6.840 -9.653 -6.039 1.00 94.56 82 HIS A C 1
ATOM 652 O O . HIS A 1 82 ? 6.749 -9.718 -4.811 1.00 94.56 82 HIS A O 1
ATOM 658 N N . LEU A 1 83 ? 6.066 -8.840 -6.765 1.00 95.81 83 LEU A N 1
ATOM 659 C CA . LEU A 1 83 ? 4.991 -8.015 -6.207 1.00 95.81 83 LEU A CA 1
ATOM 660 C C . LEU A 1 83 ? 3.747 -8.841 -5.845 1.00 95.81 83 LEU A C 1
ATOM 662 O O . LEU A 1 83 ? 3.013 -8.457 -4.929 1.00 95.81 83 LEU A O 1
ATOM 666 N N . TYR A 1 84 ? 3.549 -10.005 -6.476 1.00 95.06 84 TYR A N 1
ATOM 667 C CA . TYR A 1 84 ? 2.340 -10.826 -6.332 1.00 95.06 84 TYR A CA 1
ATOM 668 C C . TYR A 1 84 ? 2.043 -11.214 -4.879 1.00 95.06 84 TYR A C 1
ATOM 670 O O . TYR A 1 84 ? 0.932 -11.050 -4.380 1.00 95.06 84 TYR A O 1
ATOM 678 N N . GLN A 1 85 ? 3.072 -11.639 -4.143 1.00 93.44 85 GLN A N 1
ATOM 679 C CA . GLN A 1 85 ? 2.964 -11.984 -2.720 1.00 93.44 85 GLN A CA 1
ATOM 680 C C . GLN A 1 85 ? 2.423 -10.825 -1.862 1.00 93.44 85 GLN A C 1
ATOM 682 O O . GLN A 1 85 ? 1.722 -11.036 -0.876 1.00 93.44 85 GLN A O 1
ATOM 687 N N . THR A 1 86 ? 2.721 -9.578 -2.245 1.00 95.50 86 THR A N 1
ATOM 688 C CA . THR A 1 86 ? 2.209 -8.388 -1.546 1.00 95.50 86 THR A CA 1
ATOM 689 C C . THR A 1 86 ? 0.793 -8.044 -1.982 1.00 95.50 86 THR A C 1
ATOM 691 O O . THR A 1 86 ? 0.022 -7.608 -1.132 1.00 95.50 86 THR A O 1
ATOM 694 N N . ALA A 1 87 ? 0.416 -8.310 -3.237 1.00 94.81 87 ALA A N 1
ATOM 695 C CA . ALA A 1 87 ? -0.976 -8.212 -3.678 1.00 94.81 87 ALA A CA 1
ATOM 696 C C . ALA A 1 87 ? -1.878 -9.127 -2.834 1.00 94.81 87 ALA A C 1
ATOM 698 O O . ALA A 1 87 ? -2.845 -8.656 -2.237 1.00 94.81 87 ALA A O 1
ATOM 699 N N . LEU A 1 88 ? -1.488 -10.400 -2.672 1.00 92.31 88 LEU A N 1
ATOM 700 C CA . LEU A 1 88 ? -2.211 -11.372 -1.839 1.00 92.31 88 LEU A CA 1
ATOM 701 C C . LEU A 1 88 ? -2.362 -10.902 -0.388 1.00 92.31 88 LEU A C 1
ATOM 703 O O . LEU A 1 88 ? -3.446 -10.981 0.190 1.00 92.31 88 LEU A O 1
ATOM 707 N N . PHE A 1 89 ? -1.285 -10.376 0.199 1.00 92.62 89 PHE A N 1
ATOM 708 C CA . PHE A 1 89 ? -1.331 -9.847 1.558 1.00 92.62 89 PHE A CA 1
ATOM 709 C C . PHE A 1 89 ? -2.272 -8.641 1.680 1.00 92.62 89 PHE A C 1
ATOM 711 O O . PHE A 1 89 ? -3.061 -8.568 2.621 1.00 92.62 89 PHE A O 1
ATOM 718 N N . ILE A 1 90 ? -2.222 -7.696 0.735 1.00 93.88 90 ILE A N 1
ATOM 719 C CA . ILE A 1 90 ? -3.108 -6.526 0.753 1.00 93.88 90 ILE A CA 1
ATOM 720 C C . ILE A 1 90 ? -4.570 -6.948 0.626 1.00 93.88 90 ILE A C 1
ATOM 722 O O . ILE A 1 90 ? -5.390 -6.461 1.408 1.00 93.88 90 ILE A O 1
ATOM 726 N N . ARG A 1 91 ? -4.880 -7.875 -0.287 1.00 91.81 91 ARG A N 1
ATOM 727 C CA . ARG A 1 91 ? -6.223 -8.441 -0.460 1.00 91.81 91 ARG A CA 1
ATOM 728 C C . ARG A 1 91 ? -6.769 -8.989 0.850 1.00 91.81 91 ARG A C 1
ATOM 730 O O . ARG A 1 91 ? -7.856 -8.618 1.280 1.00 91.81 91 ARG A O 1
ATOM 737 N N . LEU A 1 92 ? -5.966 -9.792 1.545 1.00 89.56 92 LEU A N 1
ATOM 738 C CA . LEU A 1 92 ? -6.344 -10.368 2.831 1.00 89.56 92 LEU A CA 1
ATOM 739 C C . LEU A 1 92 ? -6.649 -9.299 3.889 1.00 89.56 92 LEU A C 1
ATOM 741 O O . LEU A 1 92 ? -7.658 -9.380 4.591 1.00 89.56 92 LEU A O 1
ATOM 745 N N . ILE A 1 93 ? -5.780 -8.292 4.022 1.00 90.06 93 ILE A N 1
ATOM 746 C CA . ILE A 1 93 ? -5.989 -7.198 4.980 1.00 90.06 93 ILE A CA 1
ATOM 747 C C . ILE A 1 93 ? -7.230 -6.383 4.607 1.00 90.06 93 ILE A C 1
ATOM 749 O O . ILE A 1 93 ? -7.966 -5.947 5.494 1.00 90.06 93 ILE A O 1
ATOM 753 N N . ARG A 1 94 ? -7.490 -6.192 3.310 1.00 89.62 94 ARG A N 1
ATOM 754 C CA . ARG A 1 94 ? -8.679 -5.501 2.809 1.00 89.62 94 ARG A CA 1
ATOM 755 C C . ARG A 1 94 ? -9.955 -6.259 3.145 1.00 89.62 94 ARG A C 1
ATOM 757 O O . ARG A 1 94 ? -10.876 -5.648 3.684 1.00 89.62 94 ARG A O 1
ATOM 764 N N . GLU A 1 95 ? -9.993 -7.560 2.886 1.00 85.44 95 GLU A N 1
ATOM 765 C CA . GLU A 1 95 ? -11.110 -8.434 3.257 1.00 85.44 95 GLU A CA 1
ATOM 766 C C . GLU A 1 95 ? -11.354 -8.382 4.767 1.00 85.44 95 GLU A C 1
ATOM 768 O O . GLU A 1 95 ? -12.461 -8.079 5.204 1.00 85.44 95 GLU A O 1
ATOM 773 N N . TRP A 1 96 ? -10.304 -8.553 5.576 1.00 85.69 96 TRP A N 1
ATOM 774 C CA . TRP A 1 96 ? -10.397 -8.452 7.034 1.00 85.69 96 TRP A CA 1
ATOM 775 C C . TRP A 1 96 ? -10.962 -7.111 7.503 1.00 85.69 96 TRP A C 1
ATOM 777 O O . TRP A 1 96 ? -11.879 -7.066 8.325 1.00 85.69 96 TRP A O 1
ATOM 787 N N . TRP A 1 97 ? -10.430 -6.010 6.968 1.00 85.69 97 TRP A N 1
ATOM 788 C CA . TRP A 1 97 ? -10.885 -4.669 7.308 1.00 85.69 97 TRP A CA 1
ATOM 789 C C . TRP A 1 97 ? -12.344 -4.453 6.914 1.00 85.69 97 TRP A C 1
ATOM 791 O O . TRP A 1 97 ? -13.104 -3.871 7.686 1.00 85.69 97 TRP A O 1
ATOM 801 N N . ASN A 1 98 ? -12.752 -4.934 5.738 1.00 82.62 98 ASN A N 1
ATOM 802 C CA . ASN A 1 98 ? -14.132 -4.848 5.274 1.00 82.62 98 ASN A CA 1
ATOM 803 C C . ASN A 1 98 ? -15.076 -5.627 6.199 1.00 82.62 98 ASN A C 1
ATOM 805 O O . ASN A 1 98 ? -16.112 -5.076 6.563 1.00 82.62 98 ASN A O 1
ATOM 809 N N . CYS A 1 99 ? -14.700 -6.835 6.638 1.00 79.31 99 CYS A N 1
ATOM 810 C CA . CYS A 1 99 ? -15.490 -7.631 7.582 1.00 79.31 99 CYS A CA 1
ATOM 811 C C . CYS A 1 99 ? -15.639 -6.944 8.949 1.00 79.31 99 CYS A C 1
ATOM 813 O O . CYS A 1 99 ? -16.716 -6.964 9.539 1.00 79.31 99 CYS A O 1
ATOM 815 N N . LEU A 1 100 ? -14.572 -6.326 9.467 1.00 79.62 100 LEU A N 1
ATOM 816 C CA . LEU A 1 100 ? -14.616 -5.659 10.774 1.00 79.62 100 LEU A CA 1
ATOM 817 C C . LEU A 1 100 ? -15.300 -4.290 10.741 1.00 79.62 100 LEU A C 1
ATOM 819 O O . LEU A 1 100 ? -15.871 -3.859 11.739 1.00 79.62 100 LEU A O 1
ATOM 823 N N . ASN A 1 101 ? -15.227 -3.590 9.612 1.00 80.12 101 ASN A N 1
ATOM 824 C CA . ASN A 1 101 ? -15.716 -2.222 9.460 1.00 80.12 101 ASN A CA 1
ATOM 825 C C . ASN A 1 101 ? -17.034 -2.160 8.665 1.00 80.12 101 ASN A C 1
ATOM 827 O O . ASN A 1 101 ? -17.317 -1.154 8.004 1.00 80.12 101 ASN A O 1
ATOM 831 N N . VAL A 1 102 ? -17.854 -3.219 8.714 1.00 68.56 102 VAL A N 1
ATOM 832 C CA . VAL A 1 102 ? -19.215 -3.214 8.156 1.00 68.56 102 VAL A CA 1
ATOM 833 C C . VAL A 1 102 ? -20.048 -2.184 8.918 1.00 68.56 102 VAL A C 1
ATOM 835 O O . VAL A 1 102 ? -20.529 -2.434 10.019 1.00 68.56 102 VAL A O 1
ATOM 838 N N . LYS A 1 103 ? -20.221 -0.991 8.337 1.00 60.31 103 LYS A N 1
ATOM 839 C CA . LYS A 1 103 ? -20.978 0.085 8.993 1.00 60.31 103 LYS A CA 1
ATOM 840 C C . LYS A 1 103 ? -22.493 -0.111 8.925 1.00 60.31 103 LYS A C 1
ATOM 842 O O . LYS A 1 103 ? -23.165 0.325 9.849 1.00 60.31 103 LYS A O 1
ATOM 847 N N . GLN A 1 104 ? -23.031 -0.754 7.879 1.00 48.56 104 GLN A N 1
ATOM 848 C CA . GLN A 1 104 ? -24.458 -1.094 7.739 1.00 48.56 104 GLN A CA 1
ATOM 849 C C . GLN A 1 104 ? -24.667 -2.233 6.720 1.00 48.56 104 GLN A C 1
ATOM 851 O O . GLN A 1 104 ? -24.059 -2.218 5.648 1.00 48.56 104 GLN A O 1
ATOM 856 N N . LEU A 1 105 ? -25.607 -3.145 7.008 1.00 47.41 105 LEU A N 1
ATOM 857 C CA . LEU A 1 105 ? -26.117 -4.223 6.129 1.00 47.41 105 LEU A CA 1
ATOM 858 C C . LEU A 1 105 ? -26.459 -3.775 4.692 1.00 47.41 105 LEU A C 1
ATOM 860 O O . LEU A 1 105 ? -26.384 -4.559 3.752 1.00 47.41 105 LEU A O 1
A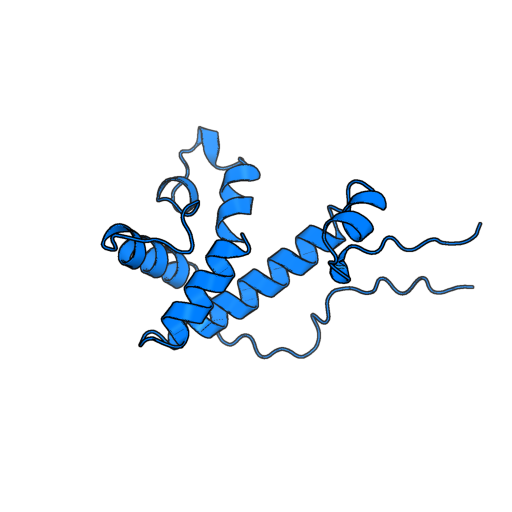TOM 864 N N . ILE A 1 106 ? -26.794 -2.498 4.498 1.00 45.91 106 ILE A N 1
ATOM 865 C CA . ILE A 1 106 ? -27.163 -1.916 3.197 1.00 45.91 106 ILE A CA 1
ATOM 866 C C . ILE A 1 106 ? -25.963 -1.799 2.235 1.00 45.91 106 ILE A C 1
ATOM 868 O O . ILE A 1 106 ? -26.136 -1.854 1.016 1.00 45.91 106 ILE A O 1
ATOM 872 N N . ALA A 1 107 ? -24.731 -1.673 2.745 1.00 48.81 107 ALA A N 1
ATOM 873 C CA . ALA A 1 107 ? -23.539 -1.567 1.896 1.00 48.81 107 ALA A CA 1
ATOM 874 C C . ALA A 1 107 ? -23.257 -2.860 1.110 1.00 48.81 107 ALA A C 1
ATOM 876 O O . ALA A 1 107 ? -22.726 -2.796 0.004 1.00 48.81 107 ALA A O 1
ATOM 877 N N . VAL A 1 108 ? -23.662 -4.006 1.658 1.00 46.22 108 VAL A N 1
ATOM 878 C CA . VAL A 1 108 ? -23.545 -5.342 1.052 1.00 46.22 108 VAL A CA 1
ATOM 879 C C . VAL A 1 108 ? -24.371 -5.432 -0.226 1.00 46.22 108 VAL A C 1
ATOM 881 O O . VAL A 1 108 ? -23.868 -5.799 -1.285 1.00 46.22 108 VAL A O 1
ATOM 884 N N . VAL A 1 109 ? -25.630 -4.993 -0.134 1.00 50.91 109 VAL A N 1
ATOM 885 C CA . VAL A 1 109 ? -26.596 -5.009 -1.240 1.00 50.91 109 VAL A CA 1
ATOM 886 C C . VAL A 1 109 ? -26.184 -4.033 -2.343 1.00 50.91 109 VAL A C 1
ATOM 888 O O . VAL A 1 109 ? -26.340 -4.330 -3.525 1.00 50.91 109 VAL A O 1
ATOM 891 N N . ARG A 1 110 ? -25.609 -2.878 -1.979 1.00 49.56 110 ARG A N 1
ATOM 892 C CA . ARG A 1 110 ? -25.203 -1.848 -2.948 1.00 49.56 110 ARG A CA 1
ATOM 893 C C . ARG A 1 110 ? -23.893 -2.165 -3.678 1.00 49.56 110 ARG A C 1
ATOM 895 O O . ARG A 1 110 ? -23.728 -1.716 -4.806 1.00 49.56 110 ARG A O 1
ATOM 902 N N . LEU A 1 111 ? -22.960 -2.879 -3.043 1.00 56.59 111 LEU A N 1
ATOM 903 C CA . LEU A 1 111 ? -21.613 -3.126 -3.583 1.00 56.59 111 LEU A CA 1
ATOM 904 C C . LEU A 1 111 ? -21.411 -4.541 -4.149 1.00 56.59 111 LEU A C 1
ATOM 906 O O . LEU A 1 111 ? -20.370 -4.780 -4.748 1.00 56.59 111 LEU A O 1
ATOM 910 N N . ARG A 1 112 ? -22.389 -5.455 -4.003 1.00 53.72 112 ARG A N 1
ATOM 911 C CA . ARG A 1 112 ? -22.289 -6.872 -4.425 1.00 53.72 112 ARG A CA 1
ATOM 912 C C . ARG A 1 112 ? -21.024 -7.572 -3.901 1.00 53.72 112 ARG A C 1
ATOM 914 O O . ARG A 1 112 ? -20.422 -8.376 -4.603 1.00 53.72 112 ARG A O 1
ATOM 921 N N . ASP A 1 113 ? -20.627 -7.263 -2.671 1.00 53.81 113 ASP A N 1
ATOM 922 C CA . ASP A 1 113 ? -19.445 -7.841 -2.028 1.00 53.81 113 ASP A CA 1
ATOM 923 C C . ASP A 1 113 ? -19.885 -8.852 -0.947 1.00 53.81 113 ASP A C 1
ATOM 925 O O . ASP A 1 113 ? -20.388 -8.424 0.100 1.00 53.81 113 ASP A O 1
ATOM 929 N N . PRO A 1 114 ? -19.708 -10.173 -1.170 1.00 58.56 114 PRO A N 1
ATOM 930 C CA . PRO A 1 114 ? -20.096 -11.212 -0.212 1.00 58.56 114 PRO A CA 1
ATOM 931 C C . PRO A 1 114 ? -19.333 -11.131 1.116 1.00 58.56 114 PRO A C 1
ATOM 933 O O . PRO A 1 114 ? -19.820 -11.609 2.135 1.00 58.56 114 PRO A O 1
ATOM 936 N N . SER A 1 115 ? -18.150 -10.504 1.141 1.00 51.72 115 SER A N 1
ATOM 937 C CA . SER A 1 115 ? -17.321 -10.397 2.353 1.00 51.72 115 SER A CA 1
ATOM 938 C C . SER A 1 115 ? -17.900 -9.455 3.418 1.00 51.72 115 SER A C 1
ATOM 940 O O . SER A 1 115 ? -17.379 -9.372 4.532 1.00 51.72 115 SER A O 1
ATOM 942 N N . ARG A 1 116 ? -18.978 -8.731 3.089 1.00 50.03 116 ARG A N 1
ATOM 943 C CA . ARG A 1 116 ? -19.587 -7.705 3.947 1.00 50.03 116 ARG A CA 1
ATOM 944 C C . ARG A 1 116 ? -20.929 -8.114 4.548 1.00 50.03 116 ARG A C 1
ATOM 946 O O . ARG A 1 116 ? -21.501 -7.318 5.291 1.00 50.03 116 ARG A O 1
ATOM 953 N N . GLU A 1 117 ? -21.448 -9.301 4.232 1.00 53.53 117 GLU A N 1
ATOM 954 C CA . GLU A 1 117 ? -22.715 -9.796 4.782 1.00 53.53 117 GLU A CA 1
ATOM 955 C C . GLU A 1 117 ? -22.697 -9.771 6.317 1.00 53.53 117 GLU A C 1
ATOM 957 O O . GLU A 1 117 ? -21.833 -10.374 6.955 1.00 53.53 117 GLU A O 1
ATOM 962 N N . ALA A 1 118 ? -23.645 -9.052 6.932 1.00 47.16 118 ALA A N 1
ATOM 963 C CA . ALA A 1 118 ? -23.773 -9.077 8.383 1.00 47.16 118 ALA A CA 1
ATOM 964 C C . ALA A 1 118 ? -24.541 -10.325 8.818 1.00 47.16 118 ALA A C 1
ATOM 966 O O . ALA A 1 118 ? -25.584 -10.670 8.260 1.00 47.16 118 ALA A O 1
ATOM 967 N N . ILE A 1 119 ? -24.041 -10.972 9.865 1.00 54.88 119 ILE A N 1
ATOM 968 C CA . ILE A 1 119 ? -24.628 -12.186 10.419 1.00 54.88 119 ILE A CA 1
ATOM 969 C C . ILE A 1 119 ? -25.873 -11.786 11.218 1.00 54.88 119 ILE A C 1
ATOM 971 O O . ILE A 1 119 ? -25.772 -11.263 12.328 1.00 54.88 119 ILE A O 1
ATOM 975 N N . SER A 1 120 ? -27.062 -12.019 10.661 1.00 48.62 120 SER A N 1
ATOM 976 C CA . SER A 1 120 ? -28.305 -11.939 11.430 1.00 48.62 120 SER A CA 1
ATOM 977 C C . SER A 1 120 ? -28.373 -13.143 12.372 1.00 48.62 120 SER A C 1
ATOM 979 O O . SER A 1 120 ? -28.747 -14.246 11.977 1.00 48.62 120 SER A O 1
ATOM 981 N N . GLY A 1 121 ? -27.985 -12.942 13.631 1.00 42.91 121 GLY A N 1
ATOM 982 C CA . GLY A 1 121 ? -28.418 -13.821 14.710 1.00 42.91 121 GLY A CA 1
ATOM 983 C C . GLY A 1 121 ? -29.896 -13.550 14.972 1.00 42.91 121 GLY A C 1
ATOM 984 O O . GLY A 1 121 ? -30.246 -12.448 15.389 1.00 42.91 121 GLY A O 1
ATOM 985 N N . LYS A 1 122 ? -30.772 -14.520 14.694 1.00 42.31 122 LYS A N 1
ATOM 986 C CA . LYS A 1 122 ? -32.152 -14.469 15.190 1.00 42.31 122 LYS A CA 1
ATOM 987 C C . LYS A 1 122 ? -32.093 -14.566 16.721 1.00 42.31 122 LYS A C 1
ATOM 989 O O . LYS A 1 122 ? -31.617 -15.582 17.228 1.00 42.31 122 LYS A O 1
ATOM 994 N N . SER A 1 123 ? -32.490 -13.485 17.400 1.00 38.72 123 SER A N 1
ATOM 995 C CA . SER A 1 123 ? -32.817 -13.474 18.835 1.00 38.72 123 SER A CA 1
ATOM 996 C C . SER A 1 123 ? -33.947 -14.439 19.154 1.00 38.72 123 SER A C 1
ATOM 998 O O . SER A 1 123 ? -34.827 -14.617 18.280 1.00 38.72 123 SER A O 1
#

pLDDT: mean 79.03, std 19.99, range [31.67, 96.56]